Protein AF-A0A7V9REM2-F1 (afdb_monomer)

Structure (mmCIF, N/CA/C/O backbone):
data_AF-A0A7V9REM2-F1
#
_entry.id   AF-A0A7V9REM2-F1
#
loop_
_atom_site.group_PDB
_atom_site.id
_atom_site.type_symbol
_atom_site.label_atom_id
_atom_site.label_alt_id
_atom_site.label_comp_id
_atom_site.label_asym_id
_atom_site.label_entity_id
_atom_site.label_seq_id
_atom_site.pdbx_PDB_ins_code
_atom_site.Cartn_x
_atom_site.Cartn_y
_atom_site.Cartn_z
_atom_site.occupancy
_atom_site.B_iso_or_equiv
_atom_site.auth_seq_id
_atom_site.auth_comp_id
_atom_site.auth_asym_id
_atom_site.auth_atom_id
_atom_site.pdbx_PDB_model_num
ATOM 1 N N . MET A 1 1 ? -23.364 9.517 10.825 1.00 60.56 1 MET A N 1
ATOM 2 C CA . MET A 1 1 ? -23.593 8.104 11.207 1.00 60.56 1 MET A CA 1
ATOM 3 C C . MET A 1 1 ? -22.285 7.341 11.463 1.00 60.56 1 MET A C 1
ATOM 5 O O . MET A 1 1 ? -22.116 6.867 12.575 1.00 60.56 1 MET A O 1
ATOM 9 N N . GLN A 1 2 ? -21.309 7.304 10.539 1.00 70.75 2 GLN A N 1
ATOM 10 C CA . GLN A 1 2 ? -20.010 6.624 10.763 1.00 70.75 2 GLN A CA 1
ATOM 11 C C . GLN A 1 2 ? -19.154 7.213 11.904 1.00 70.75 2 GLN A C 1
ATOM 13 O O . GLN A 1 2 ? -18.653 6.471 12.741 1.00 70.75 2 GLN A O 1
ATOM 18 N N . ILE A 1 3 ? -19.022 8.543 11.996 1.00 71.88 3 ILE A N 1
ATOM 19 C CA . ILE A 1 3 ? -18.166 9.197 13.012 1.00 71.88 3 ILE A CA 1
ATOM 20 C C . ILE A 1 3 ? -18.628 8.894 14.449 1.00 71.88 3 ILE A C 1
ATOM 22 O O . ILE A 1 3 ? -17.799 8.712 15.337 1.00 71.88 3 ILE A O 1
ATOM 26 N N . ALA A 1 4 ? -19.940 8.803 14.683 1.00 72.75 4 ALA A N 1
ATOM 27 C CA . ALA A 1 4 ? -20.493 8.485 16.000 1.00 72.75 4 ALA A CA 1
ATOM 28 C C . ALA A 1 4 ? -20.143 7.052 16.441 1.00 72.75 4 ALA A C 1
ATOM 30 O O . ALA A 1 4 ? -19.794 6.839 17.598 1.00 72.75 4 ALA A O 1
ATOM 31 N N . LEU A 1 5 ? -20.145 6.097 15.503 1.00 74.12 5 LEU A N 1
ATOM 32 C CA . LEU A 1 5 ? -19.735 4.714 15.754 1.00 74.12 5 LEU A CA 1
ATOM 33 C C . LEU A 1 5 ? -18.236 4.616 16.065 1.00 74.12 5 LEU A C 1
ATOM 35 O O . LEU A 1 5 ? -17.866 3.972 17.041 1.00 74.12 5 LEU A O 1
ATOM 39 N N . TYR A 1 6 ? -17.375 5.320 15.320 1.00 69.81 6 TYR A N 1
ATOM 40 C CA . TYR A 1 6 ? -15.938 5.374 15.628 1.00 69.81 6 TYR A CA 1
ATOM 41 C C . TYR A 1 6 ? -15.649 6.000 17.002 1.00 69.81 6 TYR A C 1
ATOM 43 O O . TYR A 1 6 ? -14.753 5.550 17.719 1.00 69.81 6 TYR A O 1
ATOM 51 N N . ARG A 1 7 ? -16.413 7.027 17.400 1.00 71.50 7 ARG A N 1
ATOM 52 C CA . ARG A 1 7 ? -16.274 7.677 18.716 1.00 71.50 7 ARG A CA 1
ATOM 53 C C . ARG A 1 7 ? -16.707 6.777 19.873 1.00 71.50 7 ARG A C 1
ATOM 55 O O . ARG A 1 7 ? -16.108 6.865 20.938 1.00 71.50 7 ARG A O 1
ATOM 62 N N . ALA A 1 8 ? -17.694 5.909 19.655 1.00 80.38 8 ALA A N 1
ATOM 63 C CA . ALA A 1 8 ? -18.175 4.957 20.655 1.00 80.38 8 ALA A CA 1
ATOM 64 C C . ALA A 1 8 ? -17.263 3.725 20.829 1.00 80.38 8 ALA A C 1
ATOM 66 O O . ALA A 1 8 ? -17.389 3.002 21.814 1.00 80.38 8 ALA A O 1
ATOM 67 N N . MET A 1 9 ? -16.341 3.467 19.894 1.00 85.31 9 MET A N 1
ATOM 68 C CA . MET A 1 9 ? -15.392 2.354 20.000 1.00 85.31 9 MET A CA 1
ATOM 69 C C . MET A 1 9 ? -14.375 2.571 21.128 1.00 85.31 9 MET A C 1
ATOM 71 O O . MET A 1 9 ? -13.954 3.695 21.406 1.00 85.31 9 MET A O 1
ATOM 75 N N . SER A 1 10 ? -13.904 1.484 21.740 1.00 89.56 10 SER A N 1
ATOM 76 C CA . SER A 1 10 ? -12.713 1.543 22.591 1.00 89.56 10 SER A CA 1
ATOM 77 C C . SER A 1 10 ? -11.468 1.888 21.752 1.00 89.56 10 SER A C 1
ATOM 79 O O . SER A 1 10 ? -11.458 1.654 20.537 1.00 89.56 10 SER A O 1
ATOM 81 N N . PRO A 1 11 ? -10.392 2.424 22.359 1.00 87.88 11 PRO A N 1
ATOM 82 C CA . PRO A 1 11 ? -9.130 2.657 21.656 1.00 87.88 11 PRO A CA 1
ATOM 83 C C . PRO A 1 11 ? -8.606 1.413 20.927 1.00 87.88 11 PRO A C 1
ATOM 85 O O . PRO A 1 11 ? -8.234 1.512 19.761 1.00 87.88 11 PRO A O 1
ATOM 88 N N . SER A 1 12 ? -8.662 0.239 21.565 1.00 92.06 12 SER A N 1
ATOM 89 C CA . SER A 1 12 ? -8.213 -1.025 20.967 1.00 92.06 12 SER A CA 1
ATOM 90 C C . SER A 1 12 ? -9.021 -1.386 19.722 1.00 92.06 12 SER A C 1
ATOM 92 O O . SER A 1 12 ? -8.443 -1.662 18.675 1.00 92.06 12 SER A O 1
ATOM 94 N N . ARG A 1 13 ? -10.356 -1.272 19.791 1.00 90.00 13 ARG A N 1
ATOM 95 C CA . ARG A 1 13 ? -11.242 -1.562 18.654 1.00 90.00 13 ARG A CA 1
ATOM 96 C C . ARG A 1 13 ? -11.007 -0.606 17.484 1.00 90.00 13 ARG A C 1
ATOM 98 O O . ARG A 1 13 ? -11.089 -1.014 16.329 1.00 90.00 13 ARG A O 1
ATOM 105 N N . ARG A 1 14 ? -10.693 0.662 17.771 1.00 90.69 14 ARG A N 1
ATOM 106 C C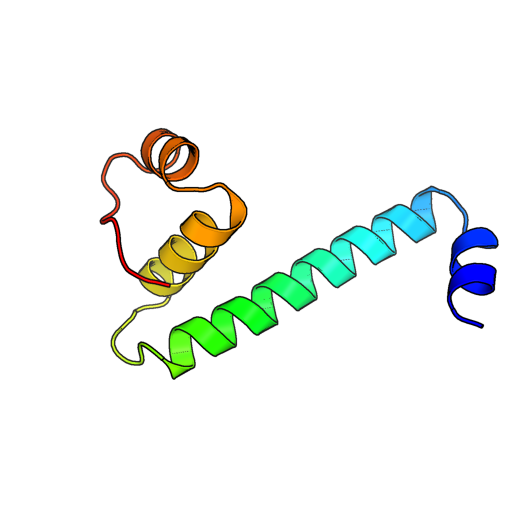A . ARG A 1 14 ? -10.298 1.628 16.736 1.00 90.69 14 ARG A CA 1
ATOM 107 C C . ARG A 1 14 ? -8.979 1.246 16.072 1.00 90.69 14 ARG A C 1
ATOM 109 O O . ARG A 1 14 ? -8.895 1.336 14.853 1.00 90.69 14 ARG A O 1
ATOM 116 N N . CYS A 1 15 ? -7.976 0.821 16.841 1.00 92.62 15 CYS A N 1
ATOM 117 C CA . CYS A 1 15 ? -6.701 0.368 16.284 1.00 92.62 15 CYS A CA 1
ATOM 118 C C . CYS A 1 15 ? -6.873 -0.878 15.408 1.00 92.62 15 CYS A C 1
ATOM 120 O O . CYS A 1 15 ? -6.370 -0.887 14.290 1.00 92.62 15 CYS A O 1
ATOM 122 N N . GLU A 1 16 ? -7.625 -1.885 15.865 1.00 93.81 16 GLU A N 1
ATOM 123 C CA . GLU A 1 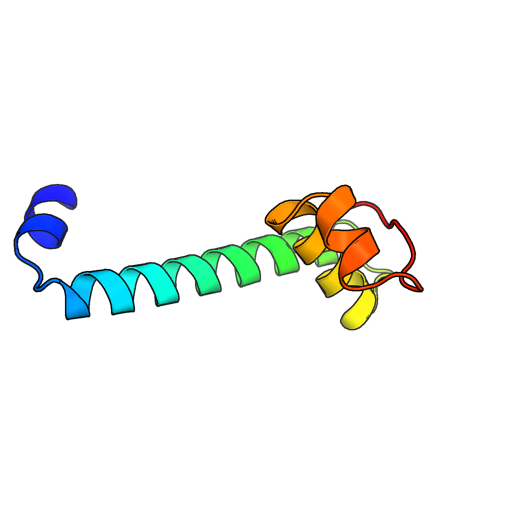16 ? -7.948 -3.083 15.070 1.00 93.81 16 GLU A CA 1
ATOM 124 C C . GLU A 1 16 ? -8.561 -2.706 13.718 1.00 93.81 16 GLU A C 1
ATOM 126 O O . GLU A 1 16 ? -8.117 -3.167 12.667 1.00 93.81 16 GLU A O 1
ATOM 131 N N . LEU A 1 17 ? -9.549 -1.808 13.739 1.00 93.44 17 LEU A N 1
ATOM 132 C CA . LEU A 1 17 ? -10.222 -1.362 12.528 1.00 93.44 17 LEU A CA 1
ATOM 133 C C . LEU A 1 17 ? -9.293 -0.555 11.612 1.00 93.44 17 LEU A C 1
ATOM 135 O O . LEU A 1 17 ? -9.314 -0.752 10.402 1.00 93.44 17 LEU A O 1
ATOM 139 N N . ALA A 1 18 ? -8.442 0.309 12.170 1.00 93.00 18 ALA A N 1
ATOM 140 C CA . ALA A 1 18 ? -7.459 1.060 11.392 1.00 93.00 18 ALA A CA 1
ATOM 141 C C . ALA A 1 18 ? -6.433 0.138 10.710 1.00 93.00 18 ALA A C 1
ATOM 143 O O . ALA A 1 18 ? -6.075 0.370 9.554 1.00 93.00 18 ALA A O 1
ATOM 144 N N . VAL A 1 19 ? -5.990 -0.922 11.393 1.00 96.06 19 VAL A N 1
ATOM 145 C CA . VAL A 1 19 ? -5.098 -1.938 10.817 1.00 96.06 19 VAL A CA 1
ATOM 146 C C . VAL A 1 19 ? -5.795 -2.678 9.678 1.00 96.06 19 VAL A C 1
ATOM 148 O O . VAL A 1 19 ? -5.214 -2.780 8.599 1.00 96.06 19 VAL A O 1
ATOM 151 N N . GLN A 1 20 ? -7.044 -3.112 9.876 1.00 96.94 20 GLN A N 1
ATOM 152 C CA . GLN A 1 20 ? -7.816 -3.793 8.833 1.00 96.94 20 GLN A CA 1
ATOM 153 C C . GLN A 1 20 ? -8.001 -2.906 7.596 1.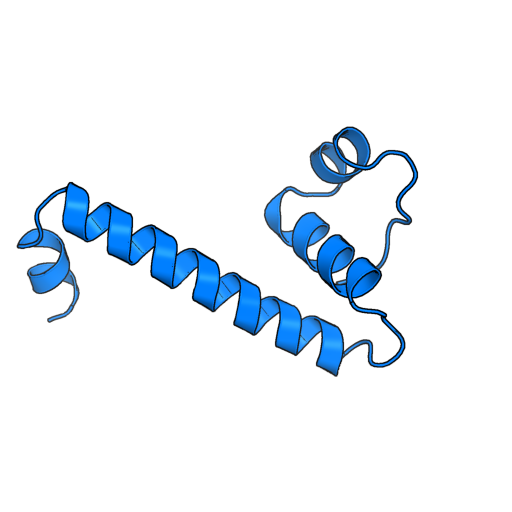00 96.94 20 GLN A C 1
ATOM 155 O O . GLN A 1 20 ? -7.675 -3.315 6.488 1.00 96.94 20 GLN A O 1
ATOM 160 N N . MET A 1 21 ? -8.436 -1.658 7.787 1.00 96.44 21 MET A N 1
ATOM 161 C CA . MET A 1 21 ? -8.618 -0.708 6.684 1.00 96.44 21 MET A CA 1
ATOM 162 C C . MET A 1 21 ? -7.309 -0.420 5.946 1.00 96.44 21 MET A C 1
ATOM 164 O O . MET A 1 21 ? -7.305 -0.252 4.727 1.00 96.44 21 MET A O 1
ATOM 168 N N . SER A 1 22 ? -6.192 -0.361 6.676 1.00 96.44 22 SER A N 1
ATOM 169 C CA . SER A 1 22 ? -4.873 -0.176 6.071 1.00 96.44 22 SER A CA 1
ATOM 170 C C . SER A 1 22 ? -4.494 -1.365 5.191 1.00 96.44 22 SER A C 1
ATOM 172 O O . SER A 1 22 ? -3.900 -1.168 4.134 1.00 96.44 22 SER A O 1
ATOM 174 N N . GLU A 1 23 ? -4.829 -2.587 5.605 1.00 97.44 23 GLU A N 1
ATOM 175 C CA . GLU A 1 23 ? -4.574 -3.779 4.801 1.00 97.44 23 GLU A CA 1
ATOM 176 C C . GLU A 1 23 ? -5.467 -3.839 3.562 1.00 97.44 23 GLU A C 1
ATOM 178 O O . GLU A 1 23 ? -4.962 -4.041 2.458 1.00 97.44 23 GLU A O 1
ATOM 183 N N . ASP A 1 24 ? -6.758 -3.545 3.708 1.00 98.06 24 ASP A N 1
ATOM 184 C CA . ASP A 1 24 ? -7.691 -3.493 2.580 1.00 98.06 24 ASP A CA 1
ATOM 185 C C . ASP A 1 24 ? -7.229 -2.470 1.527 1.00 98.06 24 ASP A C 1
ATOM 187 O O . ASP A 1 24 ? -7.197 -2.762 0.329 1.00 98.06 24 ASP A O 1
ATOM 191 N N . ALA A 1 25 ? -6.781 -1.288 1.968 1.00 97.56 25 ALA A N 1
ATOM 192 C CA . ALA A 1 25 ? -6.234 -0.262 1.084 1.00 97.56 25 ALA A CA 1
ATOM 193 C C . ALA A 1 25 ? -4.992 -0.750 0.315 1.00 97.56 25 ALA A C 1
ATOM 195 O O . ALA A 1 25 ? -4.867 -0.481 -0.883 1.00 97.56 25 ALA A O 1
ATOM 196 N N . ARG A 1 26 ? -4.094 -1.506 0.965 1.00 97.69 26 ARG A N 1
ATOM 197 C CA . ARG A 1 26 ? -2.924 -2.107 0.300 1.00 97.69 26 ARG A CA 1
ATOM 198 C C . ARG A 1 26 ? -3.330 -3.143 -0.740 1.00 97.69 26 ARG A C 1
ATOM 200 O O . ARG A 1 26 ? -2.758 -3.142 -1.827 1.00 97.69 26 ARG A O 1
ATOM 207 N N . GLN A 1 27 ? -4.315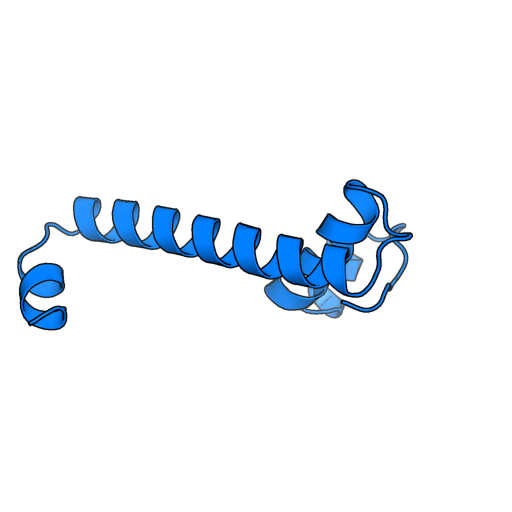 -3.991 -0.445 1.00 98.25 27 GLN A N 1
ATOM 208 C CA . GLN A 1 27 ? -4.792 -5.000 -1.395 1.00 98.25 27 GLN A CA 1
ATOM 209 C C . GLN A 1 27 ? -5.442 -4.363 -2.627 1.00 98.25 27 GLN A C 1
ATOM 211 O O . GLN A 1 27 ? -5.162 -4.777 -3.752 1.00 98.25 27 GLN A O 1
ATOM 216 N N . ILE A 1 28 ? -6.240 -3.311 -2.434 1.00 98.38 28 ILE A N 1
ATOM 217 C CA . ILE A 1 28 ? -6.841 -2.547 -3.536 1.00 98.38 28 ILE A CA 1
ATOM 218 C C . ILE A 1 28 ? -5.752 -1.896 -4.397 1.00 98.38 28 ILE A C 1
ATOM 220 O O . ILE A 1 28 ? -5.772 -2.027 -5.622 1.00 98.38 28 ILE A O 1
ATOM 224 N N . ALA A 1 29 ? -4.776 -1.231 -3.772 1.00 97.94 29 ALA A N 1
ATOM 225 C CA . ALA A 1 29 ? -3.667 -0.611 -4.491 1.00 97.94 29 ALA A CA 1
ATOM 226 C C . ALA A 1 29 ? -2.857 -1.649 -5.286 1.00 97.94 29 ALA A C 1
ATOM 228 O O . ALA A 1 29 ? -2.568 -1.432 -6.462 1.00 97.94 29 ALA A O 1
ATOM 229 N N . LEU A 1 30 ? -2.561 -2.804 -4.682 1.00 98.12 30 LEU A N 1
ATOM 230 C CA . LEU A 1 30 ? -1.836 -3.898 -5.326 1.00 98.12 30 LEU A CA 1
ATOM 231 C C . LEU A 1 30 ? -2.603 -4.495 -6.511 1.00 98.12 30 LEU A C 1
ATOM 233 O O . LEU A 1 30 ? -2.001 -4.799 -7.540 1.00 98.12 30 LEU A O 1
ATOM 237 N N . ALA A 1 31 ? -3.924 -4.641 -6.395 1.00 98.12 31 ALA A N 1
ATOM 238 C CA . ALA A 1 31 ? -4.769 -5.056 -7.511 1.00 98.12 31 ALA A CA 1
ATOM 239 C C . ALA A 1 31 ? -4.713 -4.038 -8.662 1.00 98.12 31 ALA A C 1
ATOM 241 O O . ALA A 1 31 ? -4.569 -4.429 -9.818 1.00 98.12 31 ALA A O 1
ATOM 242 N N . GLY A 1 32 ? -4.745 -2.739 -8.346 1.00 98.06 32 GLY A N 1
ATOM 243 C CA . GLY A 1 32 ? -4.590 -1.670 -9.333 1.00 98.06 32 GLY A CA 1
ATOM 244 C C . GLY A 1 32 ? -3.229 -1.683 -10.038 1.00 98.06 32 GLY A C 1
ATOM 245 O O . GLY A 1 32 ? -3.184 -1.533 -11.255 1.00 98.06 32 GLY A O 1
ATOM 246 N N . ILE A 1 33 ? -2.137 -1.900 -9.295 1.00 98.12 33 ILE A N 1
ATOM 247 C CA . ILE A 1 33 ? -0.775 -2.035 -9.847 1.00 98.12 33 ILE A CA 1
ATOM 248 C C . ILE A 1 33 ? -0.731 -3.193 -10.848 1.00 98.12 33 ILE A C 1
ATOM 250 O O . ILE A 1 33 ? -0.342 -3.003 -11.994 1.00 98.12 33 ILE A O 1
ATOM 254 N N . ARG A 1 34 ? -1.203 -4.380 -10.447 1.00 97.94 34 ARG A N 1
ATOM 255 C CA . ARG A 1 34 ? -1.221 -5.578 -11.306 1.00 97.94 34 ARG A CA 1
ATOM 256 C C . ARG A 1 34 ? -2.080 -5.406 -12.555 1.00 97.94 34 ARG A C 1
ATOM 258 O O . ARG A 1 34 ? -1.769 -5.976 -13.591 1.00 97.94 34 ARG A O 1
ATOM 265 N N . ALA A 1 35 ? -3.168 -4.646 -12.452 1.00 98.06 35 ALA A N 1
ATOM 266 C CA . ALA A 1 35 ? -4.028 -4.361 -13.593 1.00 98.06 35 ALA A CA 1
ATOM 267 C C . ALA A 1 35 ? -3.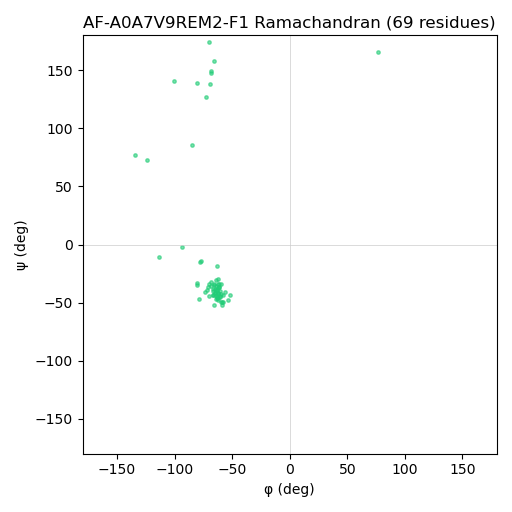357 -3.428 -14.616 1.00 98.06 35 ALA A C 1
ATOM 269 O O . ALA A 1 35 ? -3.614 -3.567 -15.808 1.00 98.06 35 ALA A O 1
ATOM 270 N N . ARG A 1 36 ? -2.516 -2.483 -14.165 1.00 97.50 36 ARG A N 1
ATOM 271 C CA . ARG A 1 36 ? -1.757 -1.579 -15.048 1.00 97.50 36 ARG A CA 1
ATOM 272 C C . ARG A 1 36 ? -0.503 -2.226 -15.631 1.00 97.50 36 ARG A C 1
ATOM 274 O O . ARG A 1 36 ? -0.182 -1.948 -16.778 1.00 97.50 36 ARG A O 1
ATOM 281 N N . HIS A 1 37 ? 0.147 -3.084 -14.848 1.00 97.06 37 HIS A N 1
ATOM 282 C CA . HIS A 1 37 ? 1.428 -3.719 -15.164 1.00 97.06 37 HIS A CA 1
ATOM 283 C C . HIS A 1 37 ? 1.289 -5.248 -15.083 1.00 97.06 37 HIS A C 1
ATOM 285 O O . HIS A 1 37 ? 1.732 -5.862 -14.105 1.00 97.06 37 HIS A O 1
ATOM 291 N N . PRO A 1 38 ? 0.607 -5.891 -16.051 1.00 97.31 38 PRO A N 1
ATOM 292 C CA . PRO A 1 38 ? 0.383 -7.340 -16.047 1.00 97.31 38 PRO A CA 1
ATOM 293 C C . PRO A 1 38 ? 1.678 -8.165 -16.144 1.00 97.31 38 PRO A C 1
ATOM 295 O O . PRO A 1 38 ? 1.676 -9.348 -15.808 1.00 97.31 38 PRO A O 1
ATOM 298 N N . GLU A 1 39 ? 2.778 -7.561 -16.590 1.00 97.50 39 GLU A N 1
ATOM 299 C CA . GLU A 1 39 ? 4.114 -8.150 -16.652 1.00 97.50 39 GLU A CA 1
ATOM 300 C C . GLU A 1 39 ? 4.824 -8.217 -15.290 1.00 97.50 39 GLU A C 1
ATOM 302 O O . GLU A 1 39 ? 5.826 -8.921 -15.158 1.00 97.50 39 GLU A O 1
ATOM 307 N N . TYR A 1 40 ? 4.328 -7.508 -14.270 1.00 97.56 40 TYR A N 1
ATOM 308 C CA . TYR A 1 40 ? 4.930 -7.538 -12.941 1.00 97.56 40 TYR A CA 1
ATOM 309 C C . TYR A 1 40 ? 4.658 -8.865 -12.236 1.00 97.56 40 TYR A C 1
ATOM 311 O O . TYR A 1 40 ? 3.513 -9.270 -12.020 1.00 97.56 40 TYR A O 1
ATOM 319 N N . ASP A 1 41 ? 5.729 -9.499 -11.760 1.00 96.75 41 ASP A N 1
ATOM 320 C CA . ASP A 1 41 ? 5.603 -10.595 -10.810 1.00 96.75 41 ASP A CA 1
ATOM 321 C C . ASP A 1 41 ? 5.137 -10.101 -9.424 1.00 96.75 41 ASP A C 1
ATOM 323 O O . ASP A 1 41 ? 4.995 -8.905 -9.139 1.00 96.75 41 ASP A O 1
ATOM 327 N N . ALA A 1 42 ? 4.876 -11.044 -8.518 1.00 96.31 42 ALA A N 1
ATOM 328 C CA . ALA A 1 42 ? 4.356 -10.719 -7.194 1.00 96.31 42 ALA A CA 1
ATOM 329 C C . ALA A 1 42 ?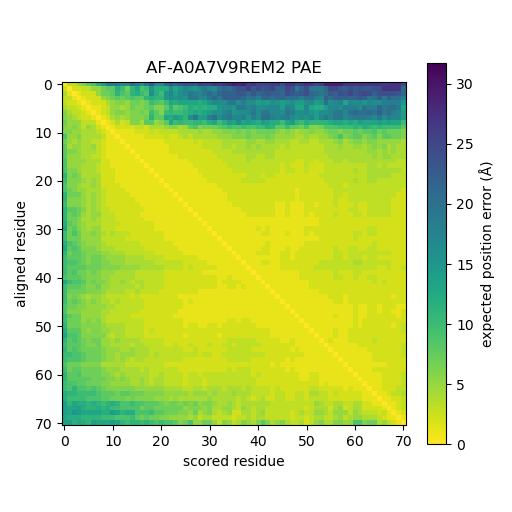 5.309 -9.846 -6.355 1.00 96.31 42 ALA A C 1
ATOM 331 O O . ALA A 1 42 ? 4.838 -9.090 -5.502 1.00 96.31 42 ALA A O 1
ATOM 332 N N . THR A 1 43 ? 6.621 -9.955 -6.566 1.00 96.25 43 THR A N 1
ATOM 333 C CA . THR A 1 43 ? 7.638 -9.200 -5.820 1.00 96.25 43 THR A CA 1
ATOM 334 C C . THR A 1 43 ? 7.735 -7.776 -6.352 1.00 96.25 43 THR A C 1
ATOM 336 O O . THR A 1 43 ? 7.658 -6.820 -5.584 1.00 96.25 43 THR A O 1
ATOM 339 N N . THR A 1 44 ? 7.791 -7.640 -7.671 1.00 97.19 44 THR A N 1
ATOM 340 C CA . THR A 1 44 ? 7.805 -6.385 -8.423 1.00 97.19 44 THR A CA 1
ATOM 341 C C . THR A 1 44 ? 6.555 -5.569 -8.092 1.00 97.19 44 THR A C 1
ATOM 343 O O . THR A 1 44 ? 6.652 -4.438 -7.623 1.00 97.19 44 THR A O 1
ATOM 346 N N . ALA A 1 45 ? 5.366 -6.172 -8.139 1.00 97.62 45 ALA A N 1
ATOM 347 C CA . ALA A 1 45 ? 4.135 -5.479 -7.753 1.00 97.62 45 ALA A CA 1
ATOM 348 C C . ALA A 1 45 ? 4.151 -4.975 -6.290 1.00 97.62 45 ALA A C 1
ATOM 350 O O . ALA A 1 45 ? 3.611 -3.908 -5.989 1.00 97.62 45 ALA A O 1
ATOM 351 N N . ARG A 1 46 ? 4.794 -5.705 -5.364 1.00 97.00 46 ARG A N 1
ATOM 352 C CA . ARG A 1 46 ? 4.953 -5.262 -3.965 1.00 97.00 46 ARG A CA 1
ATOM 353 C C . ARG A 1 46 ? 5.952 -4.120 -3.823 1.00 97.00 46 ARG A C 1
ATOM 355 O O . ARG A 1 46 ? 5.700 -3.212 -3.039 1.00 97.00 46 ARG A O 1
ATOM 362 N N . PHE A 1 47 ? 7.055 -4.134 -4.565 1.00 97.69 47 PHE A N 1
ATOM 363 C CA . PHE A 1 47 ? 8.004 -3.021 -4.566 1.00 97.69 47 PHE A CA 1
ATOM 364 C C . PHE A 1 47 ? 7.365 -1.734 -5.075 1.00 97.69 47 PHE A C 1
ATOM 366 O O . PHE A 1 47 ? 7.508 -0.691 -4.441 1.00 97.69 47 PHE A O 1
ATOM 373 N N . ALA A 1 48 ? 6.567 -1.830 -6.135 1.00 97.69 48 ALA A N 1
ATOM 374 C CA . ALA A 1 48 ? 5.797 -0.710 -6.646 1.00 97.69 48 ALA A CA 1
ATOM 375 C C . ALA A 1 48 ? 4.820 -0.155 -5.584 1.00 97.69 48 ALA A C 1
ATOM 377 O O . ALA A 1 48 ? 4.763 1.053 -5.357 1.00 97.69 48 ALA A O 1
ATOM 378 N N . LEU A 1 49 ? 4.137 -1.031 -4.832 1.00 97.94 49 LEU A N 1
ATOM 379 C CA . LEU A 1 49 ? 3.312 -0.625 -3.685 1.00 97.94 49 LEU A CA 1
ATOM 380 C C . LEU A 1 49 ? 4.141 0.073 -2.593 1.00 97.94 49 LEU A C 1
ATOM 382 O O . LEU A 1 49 ? 3.726 1.108 -2.074 1.00 97.94 49 LEU A O 1
ATOM 386 N N . PHE A 1 50 ? 5.308 -0.463 -2.228 1.00 97.38 50 PHE A N 1
ATOM 387 C CA . PHE A 1 50 ? 6.145 0.136 -1.186 1.00 97.38 50 PHE A CA 1
ATOM 388 C C . PHE A 1 50 ? 6.687 1.507 -1.584 1.00 97.38 50 PHE A C 1
ATOM 390 O O . PHE A 1 50 ? 6.713 2.395 -0.732 1.00 97.38 50 PHE A O 1
ATOM 397 N N . ARG A 1 51 ? 7.011 1.733 -2.862 1.00 96.88 51 ARG A N 1
ATOM 398 C CA . ARG A 1 51 ? 7.361 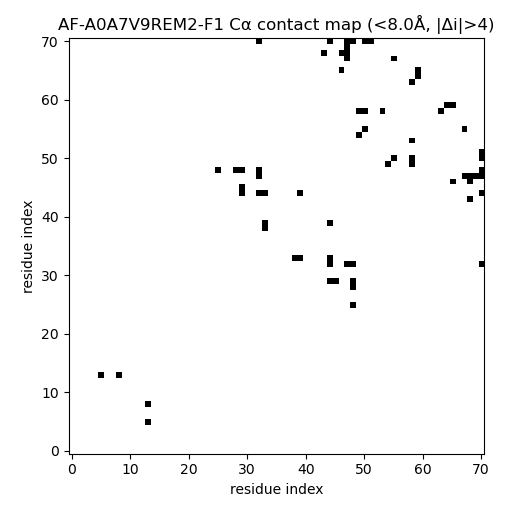3.072 -3.361 1.00 96.88 51 ARG A CA 1
ATOM 399 C C . ARG A 1 51 ? 6.257 4.098 -3.091 1.00 96.88 51 ARG A C 1
ATOM 401 O O . ARG A 1 51 ? 6.567 5.203 -2.661 1.00 96.88 51 ARG A O 1
ATOM 408 N N . ILE A 1 52 ? 4.982 3.733 -3.262 1.00 95.75 52 ILE A N 1
ATOM 409 C CA . ILE A 1 52 ? 3.846 4.617 -2.932 1.00 95.75 52 ILE A CA 1
ATOM 410 C C . ILE A 1 52 ? 3.764 4.867 -1.419 1.00 95.75 52 ILE A C 1
ATOM 412 O O . ILE A 1 52 ? 3.519 5.990 -0.989 1.00 95.75 52 ILE A O 1
ATOM 416 N N . LEU A 1 53 ? 3.940 3.819 -0.608 1.00 96.00 53 LEU A N 1
ATOM 417 C CA . LEU A 1 53 ? 3.703 3.884 0.837 1.00 96.00 53 LEU A CA 1
ATOM 418 C C . LEU A 1 53 ? 4.777 4.659 1.604 1.00 96.00 53 LEU A C 1
ATOM 420 O O . LEU A 1 53 ? 4.442 5.372 2.548 1.00 96.00 53 LEU A O 1
ATOM 424 N N . VAL A 1 54 ? 6.052 4.482 1.249 1.00 95.50 54 VAL A N 1
ATOM 425 C CA . VAL A 1 54 ? 7.177 5.077 1.993 1.00 95.50 54 VAL A CA 1
ATOM 426 C C . VAL A 1 54 ? 7.943 6.133 1.196 1.00 95.50 54 VAL A C 1
ATOM 428 O O . VAL A 1 54 ? 8.751 6.862 1.768 1.00 95.50 54 VAL A O 1
ATOM 431 N N . GLY A 1 55 ? 7.680 6.250 -0.107 1.00 95.88 55 GLY A N 1
ATOM 432 C CA . GLY A 1 55 ? 8.423 7.125 -1.006 1.00 95.88 55 GLY A CA 1
ATOM 433 C C . GLY A 1 55 ? 9.787 6.559 -1.405 1.00 95.88 55 GLY A C 1
ATOM 434 O O . GLY A 1 55 ? 10.319 5.627 -0.801 1.00 95.88 55 GLY A O 1
ATOM 435 N N . ASP A 1 56 ? 10.381 7.157 -2.435 1.00 95.81 56 ASP A N 1
ATOM 436 C CA . ASP A 1 56 ? 11.595 6.628 -3.061 1.00 95.81 56 ASP A CA 1
ATOM 437 C C . ASP A 1 56 ? 12.833 6.643 -2.146 1.00 95.81 56 ASP A C 1
ATOM 439 O O . ASP A 1 56 ? 13.670 5.748 -2.243 1.00 95.81 56 ASP A O 1
ATOM 443 N N . ASP A 1 57 ? 12.984 7.634 -1.259 1.00 96.69 57 ASP A N 1
ATOM 444 C CA . ASP A 1 57 ? 14.139 7.701 -0.344 1.00 96.69 57 ASP A CA 1
ATOM 445 C C . ASP A 1 57 ? 14.133 6.539 0.660 1.00 96.69 57 ASP A C 1
ATOM 447 O O . ASP A 1 57 ? 15.113 5.799 0.755 1.00 96.69 57 ASP A O 1
ATOM 451 N N . LEU A 1 58 ? 13.014 6.323 1.359 1.00 97.38 58 LEU A N 1
ATOM 452 C CA . LEU A 1 58 ? 12.896 5.215 2.309 1.00 97.38 58 LEU A CA 1
ATOM 453 C C . LEU A 1 58 ? 12.893 3.858 1.603 1.00 97.38 58 LEU A C 1
ATOM 455 O O . LEU A 1 58 ? 13.486 2.913 2.120 1.00 97.38 58 LEU A O 1
ATOM 459 N N . PHE A 1 59 ? 12.293 3.765 0.413 1.00 97.75 59 PHE A N 1
ATOM 460 C CA . PHE A 1 59 ? 12.321 2.543 -0.385 1.00 97.75 59 PHE A CA 1
ATOM 461 C C . PHE A 1 59 ? 13.759 2.118 -0.714 1.00 97.75 59 PHE A C 1
ATOM 463 O O . PHE A 1 59 ? 14.127 0.980 -0.435 1.00 97.75 59 PHE A O 1
ATOM 470 N N . ARG A 1 60 ? 14.602 3.036 -1.211 1.00 96.94 60 ARG A N 1
ATOM 471 C CA . ARG A 1 60 ? 16.014 2.738 -1.527 1.00 96.94 60 ARG A CA 1
ATOM 472 C C . ARG A 1 60 ? 16.826 2.326 -0.302 1.00 96.94 60 ARG A C 1
ATOM 474 O O . ARG A 1 60 ? 17.727 1.506 -0.418 1.00 96.94 60 ARG A O 1
ATOM 481 N N . ARG A 1 61 ? 16.526 2.882 0.874 1.00 97.31 61 ARG A N 1
ATOM 482 C CA . ARG A 1 61 ? 17.211 2.499 2.122 1.00 97.31 61 ARG A CA 1
ATOM 483 C C . ARG A 1 61 ? 16.816 1.100 2.590 1.00 97.31 61 ARG A C 1
ATOM 485 O O . ARG A 1 61 ? 17.656 0.390 3.129 1.00 97.31 61 ARG A O 1
ATOM 492 N N . ALA A 1 62 ? 15.552 0.721 2.408 1.00 96.81 62 ALA A N 1
ATOM 493 C CA . ALA A 1 62 ? 15.039 -0.586 2.810 1.00 96.81 62 ALA A CA 1
ATOM 494 C C . ALA A 1 62 ? 15.372 -1.699 1.798 1.00 96.81 62 ALA A C 1
ATOM 496 O O . ALA A 1 62 ? 15.612 -2.834 2.205 1.00 96.81 62 ALA A O 1
ATOM 497 N N . TRP A 1 63 ? 15.423 -1.373 0.502 1.00 95.94 63 TRP A N 1
ATOM 498 C CA . TRP A 1 63 ? 15.740 -2.297 -0.591 1.00 95.94 63 TRP A CA 1
ATOM 499 C C . TRP A 1 63 ? 16.740 -1.672 -1.575 1.00 95.94 63 TRP A C 1
ATOM 501 O O . TRP A 1 63 ? 16.347 -1.236 -2.658 1.00 95.94 63 TRP A O 1
ATOM 511 N N . PRO A 1 64 ? 18.036 -1.625 -1.226 1.00 94.50 64 PRO A N 1
ATOM 512 C CA . PRO A 1 64 ? 19.048 -0.952 -2.043 1.00 94.50 64 PRO A CA 1
ATOM 513 C C . PRO A 1 64 ? 19.245 -1.587 -3.426 1.00 94.50 64 PRO A C 1
ATOM 515 O O . PRO A 1 64 ? 19.530 -0.871 -4.381 1.00 94.50 64 PRO A O 1
ATOM 518 N N . ASP A 1 65 ? 19.039 -2.902 -3.545 1.00 95.06 65 ASP A N 1
ATOM 519 C CA . ASP A 1 65 ? 19.226 -3.651 -4.796 1.00 95.06 65 ASP A CA 1
ATOM 520 C C . ASP A 1 65 ? 17.933 -3.798 -5.620 1.00 95.06 65 ASP A C 1
ATOM 522 O O . ASP A 1 65 ? 17.941 -4.399 -6.696 1.00 95.06 65 ASP A O 1
ATOM 526 N N . ALA A 1 66 ? 16.798 -3.286 -5.126 1.00 93.19 66 ALA A N 1
ATOM 527 C CA . ALA A 1 66 ? 15.535 -3.366 -5.850 1.00 93.19 66 ALA A CA 1
ATOM 528 C C . ALA A 1 66 ? 15.442 -2.273 -6.931 1.00 93.19 66 ALA A C 1
ATOM 530 O O . ALA A 1 66 ? 15.785 -1.114 -6.677 1.00 93.19 66 ALA A O 1
ATOM 531 N N . PRO A 1 67 ? 14.928 -2.598 -8.132 1.00 89.00 67 PRO A N 1
ATOM 532 C CA . PRO A 1 67 ? 14.765 -1.615 -9.193 1.00 89.00 67 PRO A CA 1
ATOM 533 C C . PRO A 1 67 ? 13.686 -0.583 -8.840 1.00 89.00 67 PRO A C 1
ATOM 535 O O . PRO A 1 67 ? 12.677 -0.888 -8.199 1.00 89.00 67 PRO A O 1
ATOM 538 N N . LEU A 1 68 ? 13.879 0.652 -9.307 1.00 89.75 68 LEU A N 1
ATOM 539 C CA . LEU A 1 68 ? 12.916 1.737 -9.138 1.00 89.75 68 LEU A CA 1
ATOM 540 C C . LEU A 1 68 ? 11.854 1.667 -10.251 1.00 89.75 68 LEU A C 1
ATOM 542 O O . LEU A 1 68 ? 12.000 2.279 -11.303 1.00 89.75 68 LEU A O 1
ATOM 546 N N . ILE A 1 69 ? 10.8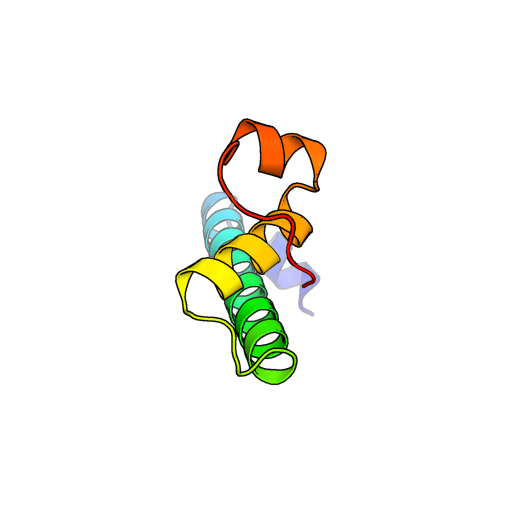20 0.864 -10.015 1.00 90.75 69 ILE A N 1
ATOM 547 C CA . ILE A 1 69 ? 9.771 0.498 -10.985 1.00 90.75 69 ILE A CA 1
ATOM 548 C C . ILE A 1 69 ? 8.488 1.299 -10.797 1.00 90.75 69 ILE A C 1
ATOM 550 O O . ILE A 1 69 ? 8.083 1.542 -9.657 1.00 90.75 69 ILE A O 1
ATOM 554 N N . ASP A 1 70 ? 7.826 1.704 -11.873 1.00 89.44 70 ASP A N 1
ATOM 555 C CA . ASP A 1 70 ? 6.648 2.561 -11.748 1.0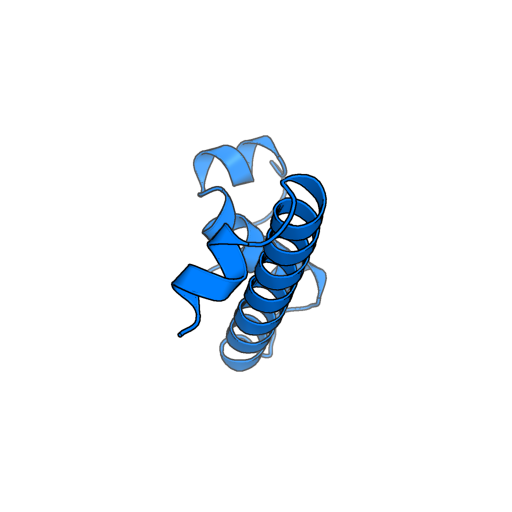0 89.44 70 ASP A CA 1
ATOM 556 C C . ASP A 1 70 ? 5.439 1.832 -11.128 1.00 89.44 70 ASP A C 1
ATOM 558 O O . ASP A 1 70 ? 5.204 0.661 -11.445 1.00 89.44 70 ASP A O 1
ATOM 562 N N . PRO A 1 71 ? 4.699 2.494 -10.214 1.00 82.56 71 PRO A N 1
ATOM 563 C CA . PRO A 1 71 ? 3.460 1.978 -9.630 1.00 82.56 71 PRO A CA 1
ATOM 564 C C . PRO A 1 71 ? 2.249 1.928 -10.569 1.00 82.56 71 PRO A C 1
ATOM 566 O O . PRO A 1 71 ? 2.227 2.570 -11.637 1.00 82.56 71 PRO A O 1
#

Secondary structure (DSSP, 8-state):
-HHHHHHHS-HHHHHHHHHHHHHHHHHHHHHHHHHH-TT--HHHHHHHHHHHHHHHHHHHHH-TTS-----

Sequence (71 aa):
MQIALYRAMSPSRRCELAVQMSEDARQIALAGIRARHPEYDATTARFALFRILVGDDLFRRAWPDAPLIDP

Radius of gyration: 15.94 Å; Cα contacts (8 Å, |Δi|>4): 35; chains: 1; bounding box: 43×20×39 Å

Solvent-accessible surface area (backbone atoms only — not comparable to full-atom values): 4166 Å² total; per-residue (Å²): 116,67,67,61,56,61,68,71,45,53,74,66,59,47,50,55,49,52,53,50,53,53,49,54,53,50,54,54,51,41,52,53,35,42,71,75,38,73,85,51,50,79,64,55,41,48,51,20,48,43,36,72,75,61,30,65,70,54,36,43,74,76,38,72,87,57,80,96,57,84,98

Mean predicted aligned error: 4.58 Å

Foldseek 3Di:
DVVVVLVPDDPVVNVVVVVVVVVVVLVVQLVVLCVVCVVDDPVRSVLQSVCVVPNDVVSCVVPVPDDPDHD

pLDDT: mean 92.64, std 8.39, range [60.56, 98.38]